Protein AF-A0A932JHW4-F1 (afdb_monomer_lite)

pLDDT: mean 84.33, std 14.03, range [40.19, 96.94]

Secondary structure (DSSP, 8-state):
-HHHHHHHHHHHTT-S-EEETTHHHHHHHS---GGGEEEGGGS-SSS-SSS-------TTT--EEEEEHHHHH---SSS-HHHHIIIIIHHHHHHHHHTT-EEEEETTTEEEEE-S---

Foldseek 3D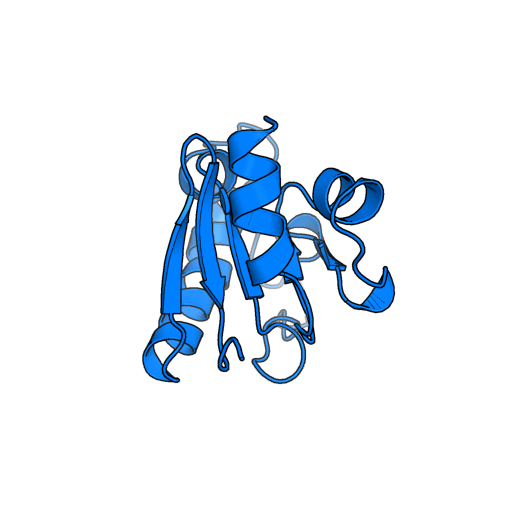i:
DVQLLVLVLLQQPPWQAEEDCVLVCCVVRNPDDNQRYHYLVVQDLDPDPPDDHPPCLDCNRHFKYFDWPCLCDPPDPVRNSVSSCVVPVVVSLVVSVVQPWDWAQGPPTGIMTGHDDDD

Structure (mmCIF, N/CA/C/O backbone):
data_AF-A0A932JHW4-F1
#
_entry.id   AF-A0A932JHW4-F1
#
loop_
_atom_site.group_PDB
_atom_site.id
_atom_site.type_symbol
_atom_site.label_atom_id
_atom_site.label_alt_id
_atom_site.label_comp_id
_atom_site.label_asym_id
_atom_site.label_entity_id
_atom_site.label_seq_id
_atom_site.pdbx_PDB_ins_code
_atom_site.Cartn_x
_atom_site.Cartn_y
_atom_site.Cartn_z
_atom_site.occupancy
_atom_site.B_iso_or_equiv
_atom_site.auth_seq_id
_atom_site.auth_comp_id
_atom_site.auth_asym_id
_atom_site.auth_atom_id
_atom_site.pdbx_PDB_model_num
ATOM 1 N N . MET A 1 1 ? -1.578 11.623 14.645 1.00 61.75 1 MET A N 1
ATOM 2 C CA . MET A 1 1 ? -1.153 10.321 15.211 1.00 61.75 1 MET A CA 1
ATOM 3 C C . MET A 1 1 ? -2.316 9.521 15.786 1.00 61.75 1 MET A C 1
ATOM 5 O O . MET A 1 1 ? -2.711 8.601 15.093 1.00 61.75 1 MET A O 1
ATOM 9 N N . LYS A 1 2 ? -2.919 9.844 16.950 1.00 71.31 2 LYS A N 1
ATOM 10 C CA . LYS A 1 2 ? -4.051 9.044 17.493 1.00 71.31 2 LYS A CA 1
ATOM 11 C C . LYS A 1 2 ? -5.215 8.845 16.504 1.00 71.31 2 LYS A C 1
ATOM 13 O O . LYS A 1 2 ? -5.690 7.728 16.373 1.00 71.31 2 LYS A O 1
ATOM 18 N N . THR A 1 3 ? -5.633 9.888 15.782 1.00 75.88 3 THR A N 1
ATOM 19 C CA . THR A 1 3 ? -6.714 9.799 14.777 1.00 75.88 3 THR A CA 1
ATOM 20 C C . THR A 1 3 ? -6.350 8.828 13.653 1.00 75.88 3 THR A C 1
ATOM 22 O O . THR A 1 3 ? -6.997 7.803 13.501 1.00 75.88 3 THR A O 1
ATOM 25 N N . THR A 1 4 ? -5.209 9.065 12.998 1.00 81.94 4 THR A N 1
ATOM 26 C CA . THR A 1 4 ? -4.619 8.192 11.974 1.00 81.94 4 THR A CA 1
ATOM 27 C C . THR A 1 4 ? -4.483 6.737 12.433 1.00 81.94 4 THR A C 1
ATOM 29 O O . THR A 1 4 ? -4.731 5.823 11.659 1.00 81.94 4 THR A O 1
ATOM 32 N N . PHE A 1 5 ? -4.104 6.504 13.693 1.00 83.88 5 PHE A N 1
ATOM 33 C CA . PHE A 1 5 ? -4.008 5.163 14.267 1.00 83.88 5 PHE A CA 1
ATOM 34 C C . PHE A 1 5 ? -5.377 4.476 14.357 1.00 83.88 5 PHE A C 1
ATOM 36 O O . PHE A 1 5 ? -5.521 3.340 13.914 1.00 83.88 5 PHE A O 1
ATOM 43 N N . ASN A 1 6 ? -6.386 5.183 14.871 1.00 86.88 6 ASN A N 1
ATOM 44 C CA . ASN A 1 6 ? -7.755 4.679 14.978 1.00 86.88 6 ASN A CA 1
ATOM 45 C C . ASN A 1 6 ? -8.421 4.481 13.604 1.00 86.88 6 ASN A C 1
ATOM 47 O O . ASN A 1 6 ? -9.233 3.574 13.459 1.00 86.88 6 ASN A O 1
ATOM 51 N N . GLU A 1 7 ? -8.079 5.306 12.609 1.00 89.31 7 GLU A N 1
ATOM 52 C CA . GLU A 1 7 ? -8.510 5.148 11.213 1.00 89.31 7 GLU A CA 1
ATOM 53 C C . GLU A 1 7 ? -7.850 3.923 10.557 1.00 89.31 7 GLU A C 1
ATOM 55 O O . GLU A 1 7 ? -8.528 3.153 9.885 1.00 89.31 7 GLU A O 1
ATOM 60 N N . LEU A 1 8 ? -6.542 3.717 10.762 1.00 89.94 8 LEU A N 1
ATOM 61 C CA . LEU A 1 8 ? -5.799 2.607 10.158 1.00 89.94 8 LEU A CA 1
ATOM 62 C C . LEU A 1 8 ? -6.122 1.257 10.799 1.00 89.94 8 LEU A C 1
ATOM 64 O O . LEU A 1 8 ? -6.413 0.321 10.061 1.00 89.94 8 LEU A O 1
ATOM 68 N N . LYS A 1 9 ? -6.078 1.133 12.138 1.00 89.75 9 LYS A N 1
ATOM 69 C CA . LYS A 1 9 ? -6.153 -0.170 12.827 1.00 89.75 9 LYS A CA 1
ATOM 70 C C . LYS A 1 9 ? -7.261 -1.090 12.289 1.00 89.75 9 LYS A C 1
ATOM 72 O O . LYS A 1 9 ? -6.913 -2.211 11.926 1.00 89.75 9 LYS A O 1
ATOM 77 N N . PRO A 1 10 ? -8.546 -0.685 12.178 1.00 90.69 10 PRO A N 1
ATOM 78 C CA . PRO A 1 10 ? -9.580 -1.585 11.670 1.00 90.69 10 PRO A CA 1
ATOM 79 C C . PRO A 1 10 ? -9.314 -2.044 10.230 1.00 90.69 10 PRO A C 1
ATOM 81 O O . PRO A 1 10 ? -9.575 -3.203 9.928 1.00 90.69 10 PRO A O 1
ATOM 84 N N . LEU A 1 11 ? -8.783 -1.179 9.353 1.00 92.25 11 LEU A N 1
ATOM 85 C CA . LEU A 1 11 ? -8.540 -1.469 7.925 1.00 92.25 11 LEU A CA 1
ATOM 86 C C . LEU A 1 11 ? -7.493 -2.563 7.694 1.00 92.25 11 LEU A C 1
ATOM 88 O O . LEU A 1 11 ? -7.476 -3.203 6.641 1.00 92.25 11 LEU A O 1
ATOM 92 N N . LEU A 1 12 ? -6.617 -2.756 8.679 1.00 92.69 12 LEU A N 1
ATOM 93 C CA . LEU A 1 12 ? -5.499 -3.693 8.636 1.00 92.69 12 LEU A CA 1
ATOM 94 C C . LEU A 1 12 ? -5.839 -5.047 9.276 1.00 92.69 12 LEU A C 1
ATOM 96 O O . LEU A 1 12 ? -5.166 -6.044 9.015 1.00 92.69 12 LEU A O 1
ATOM 100 N N . GLN A 1 13 ? -6.895 -5.106 10.090 1.00 87.81 13 GLN A N 1
ATOM 101 C CA . GLN A 1 13 ? -7.343 -6.348 10.715 1.00 87.81 13 GLN A CA 1
ATOM 102 C C . GLN A 1 13 ? -7.863 -7.337 9.663 1.00 87.81 13 GLN A C 1
ATOM 104 O O . GLN A 1 13 ? -8.504 -6.964 8.681 1.00 87.81 13 GLN A O 1
ATOM 109 N N . ASN A 1 14 ? -7.582 -8.624 9.882 1.00 87.50 14 ASN A N 1
ATOM 110 C CA . ASN A 1 14 ? -7.966 -9.745 9.011 1.00 87.50 14 ASN A CA 1
ATOM 111 C C . ASN A 1 14 ? -7.427 -9.709 7.566 1.00 87.50 14 ASN A C 1
ATOM 113 O O . ASN A 1 14 ? -7.812 -10.554 6.758 1.00 87.50 14 ASN A O 1
ATOM 117 N N . LYS A 1 15 ? -6.502 -8.801 7.236 1.00 93.31 15 LYS A N 1
ATOM 118 C CA . LYS A 1 15 ? -5.801 -8.815 5.947 1.00 93.31 15 LYS A CA 1
ATOM 119 C C . LYS A 1 15 ? -4.803 -9.976 5.884 1.00 93.31 15 LYS A C 1
ATOM 121 O O . LYS A 1 15 ? -4.246 -10.398 6.907 1.00 93.31 15 LYS A O 1
ATOM 126 N N . ARG A 1 16 ? -4.635 -10.536 4.685 1.00 94.12 16 ARG A N 1
ATOM 127 C CA . ARG A 1 16 ? -3.674 -11.612 4.383 1.00 94.12 16 ARG A CA 1
ATOM 128 C C . ARG A 1 16 ? -2.269 -11.052 4.238 1.00 94.12 16 ARG A C 1
ATOM 130 O O . ARG A 1 16 ? -1.333 -11.681 4.717 1.00 94.12 16 ARG A O 1
ATOM 137 N N . GLY A 1 17 ? -2.148 -9.855 3.666 1.00 95.56 17 GLY A N 1
ATOM 138 C CA . GLY A 1 17 ? -0.870 -9.170 3.557 1.00 95.56 17 GLY A CA 1
ATOM 139 C C . GLY A 1 17 ? -0.998 -7.676 3.339 1.00 95.56 17 GLY A C 1
ATOM 140 O O . GLY A 1 17 ? -1.832 -7.211 2.560 1.00 95.56 17 GLY A O 1
ATOM 141 N N . ILE A 1 18 ? -0.139 -6.938 4.028 1.00 96.56 18 ILE A N 1
ATOM 142 C CA . ILE A 1 18 ? -0.150 -5.487 4.128 1.00 96.56 18 ILE A CA 1
ATOM 143 C C . ILE A 1 18 ? 1.174 -4.957 3.593 1.00 96.56 18 ILE A C 1
ATOM 145 O O . ILE A 1 18 ? 2.191 -5.033 4.278 1.00 96.56 18 ILE A O 1
ATOM 149 N N . LEU A 1 19 ? 1.161 -4.395 2.385 1.00 96.31 19 LEU A N 1
ATOM 150 C CA . LEU A 1 19 ? 2.314 -3.679 1.843 1.00 96.31 19 LEU A CA 1
ATOM 151 C C . LEU A 1 19 ? 2.349 -2.253 2.403 1.00 96.31 19 LEU A C 1
ATOM 153 O O . LEU A 1 19 ? 1.364 -1.516 2.281 1.00 96.31 19 LEU A O 1
ATOM 157 N N . SER A 1 20 ? 3.478 -1.849 2.983 1.00 94.44 20 SER A N 1
ATOM 158 C CA . SER A 1 20 ? 3.663 -0.511 3.554 1.00 94.44 20 SER A CA 1
ATOM 159 C C . SER A 1 20 ? 5.098 -0.011 3.395 1.00 94.44 20 SER A C 1
ATOM 161 O O . SER A 1 20 ? 6.048 -0.779 3.519 1.00 94.44 20 SER A O 1
ATOM 163 N N . LEU A 1 21 ? 5.265 1.296 3.166 1.00 92.00 21 LEU A N 1
ATOM 164 C CA . LEU A 1 21 ? 6.567 1.959 3.303 1.00 92.00 21 LEU A CA 1
ATOM 165 C C . LEU A 1 21 ? 6.925 2.125 4.788 1.00 92.00 21 LEU A C 1
ATOM 167 O O . LEU A 1 21 ? 8.074 1.968 5.193 1.00 92.00 21 LEU A O 1
ATOM 171 N N . GLU A 1 22 ? 5.922 2.398 5.620 1.00 90.94 22 GLU A N 1
ATOM 172 C CA . GLU A 1 22 ? 6.025 2.532 7.069 1.00 90.94 22 GLU A CA 1
ATOM 173 C C . GLU A 1 22 ? 5.850 1.168 7.778 1.00 90.94 22 GLU A C 1
ATOM 175 O O . GLU A 1 22 ? 5.168 1.070 8.801 1.00 90.94 22 GLU A O 1
ATOM 180 N N . HIS A 1 23 ? 6.435 0.094 7.230 1.00 90.12 23 HIS A N 1
ATOM 181 C CA . HIS A 1 23 ? 6.281 -1.289 7.717 1.00 90.12 23 HIS A CA 1
ATOM 182 C C . HIS A 1 23 ? 6.592 -1.435 9.220 1.00 90.12 23 HIS A C 1
ATOM 184 O O . HIS A 1 23 ? 5.885 -2.138 9.939 1.00 90.12 23 HIS A O 1
ATOM 190 N N . SER A 1 24 ? 7.598 -0.713 9.726 1.00 89.19 24 SER A N 1
ATOM 191 C CA . SER A 1 24 ? 8.022 -0.748 11.131 1.00 89.19 24 SER A CA 1
ATOM 192 C C . SER A 1 24 ? 6.984 -0.140 12.080 1.00 89.19 24 SER A C 1
ATOM 194 O O . SER A 1 24 ? 6.816 -0.621 13.199 1.00 89.19 24 SER A O 1
ATOM 196 N N . PHE A 1 25 ? 6.233 0.867 11.624 1.00 89.94 25 PHE A N 1
ATOM 197 C CA . PHE A 1 25 ? 5.096 1.432 12.352 1.00 89.94 25 PHE A CA 1
ATOM 198 C C . PHE A 1 25 ? 3.882 0.492 12.319 1.00 89.94 25 PHE A C 1
ATOM 200 O O . PHE A 1 25 ? 3.201 0.342 13.333 1.00 89.94 25 PHE A O 1
ATOM 207 N N . VAL A 1 26 ? 3.629 -0.179 11.188 1.00 90.00 26 VAL A N 1
ATOM 208 C CA . VAL A 1 26 ? 2.575 -1.206 11.108 1.00 90.00 26 VAL A CA 1
ATOM 209 C C . VAL A 1 26 ? 2.874 -2.332 12.099 1.00 90.00 26 VAL A C 1
ATOM 211 O O . VAL A 1 26 ? 2.029 -2.638 12.936 1.00 90.00 26 VAL A O 1
ATOM 214 N N . TYR A 1 27 ? 4.097 -2.866 12.082 1.00 87.81 27 TYR A N 1
ATOM 215 C CA . TYR A 1 27 ? 4.550 -3.903 13.010 1.00 87.81 27 TYR A CA 1
ATOM 216 C C . TYR A 1 27 ? 4.402 -3.488 14.478 1.00 87.81 27 TYR A C 1
ATOM 218 O O . TYR A 1 27 ? 3.759 -4.190 15.255 1.00 87.81 27 TYR A O 1
ATOM 226 N N . ALA A 1 28 ? 4.971 -2.344 14.863 1.00 88.25 28 ALA A N 1
ATOM 227 C CA . ALA A 1 28 ? 5.067 -1.969 16.271 1.00 88.25 28 ALA A CA 1
ATOM 228 C C . ALA A 1 28 ? 3.722 -1.598 16.923 1.00 88.25 28 ALA A C 1
ATOM 230 O O . ALA A 1 28 ? 3.634 -1.605 18.151 1.00 88.25 28 ALA A O 1
ATOM 231 N N . PHE A 1 29 ? 2.691 -1.245 16.141 1.00 89.12 29 PHE A N 1
ATOM 232 C CA . PHE A 1 29 ? 1.470 -0.646 16.696 1.00 89.12 29 PHE A CA 1
ATOM 233 C C . PHE A 1 29 ? 0.145 -1.238 16.189 1.00 89.12 29 PHE A C 1
ATOM 235 O O . PHE A 1 29 ? -0.852 -1.135 16.904 1.00 89.12 29 PHE A O 1
ATOM 242 N N . MET A 1 30 ? 0.075 -1.840 14.995 1.00 88.56 30 MET A N 1
ATOM 243 C CA . MET A 1 30 ? -1.221 -2.149 14.357 1.00 88.56 30 MET A CA 1
ATOM 244 C C . MET A 1 30 ? -1.860 -3.477 14.758 1.00 88.56 30 MET A C 1
ATOM 246 O O . MET A 1 30 ? -3.001 -3.716 14.359 1.00 88.56 30 MET A O 1
ATOM 250 N N . ASP A 1 31 ? -1.187 -4.286 15.586 1.00 88.12 31 ASP A N 1
ATOM 251 C CA . ASP A 1 31 ? -1.723 -5.562 16.087 1.00 88.12 31 ASP A CA 1
ATOM 252 C C . ASP A 1 31 ? -2.017 -6.532 14.923 1.00 88.12 31 ASP A C 1
ATOM 254 O O . ASP A 1 31 ? -3.128 -7.028 14.741 1.00 88.12 31 ASP A O 1
ATOM 258 N N . VAL A 1 32 ? -1.004 -6.707 14.063 1.00 89.88 32 VAL A N 1
ATOM 259 C CA . VAL A 1 32 ? -1.019 -7.552 12.860 1.00 89.88 32 VAL A CA 1
ATOM 260 C C . VAL A 1 32 ? 0.153 -8.540 12.942 1.00 89.88 32 VAL A C 1
ATOM 262 O O . VAL A 1 32 ? 1.257 -8.119 13.296 1.00 89.88 32 VAL A O 1
ATOM 265 N N . PRO A 1 33 ? -0.038 -9.830 12.601 1.00 91.25 33 PRO A N 1
ATOM 266 C CA . PRO A 1 33 ? 1.050 -10.804 12.535 1.00 91.25 33 PRO A CA 1
ATOM 267 C C . PRO A 1 33 ? 2.191 -10.377 11.594 1.00 91.25 33 PRO A C 1
ATOM 269 O O . PRO A 1 33 ? 1.953 -9.910 10.480 1.00 91.25 33 PRO A O 1
ATOM 272 N N . LEU A 1 34 ? 3.436 -10.554 12.049 1.00 90.06 34 LEU A N 1
ATOM 273 C CA . LEU A 1 34 ? 4.658 -10.136 11.343 1.00 90.06 34 LEU A CA 1
ATOM 274 C C . LEU A 1 34 ? 4.788 -10.725 9.931 1.00 90.06 34 LEU A C 1
ATOM 276 O O . LEU A 1 34 ? 5.227 -10.039 9.016 1.00 90.06 34 LEU A O 1
ATOM 280 N N . ASP A 1 35 ? 4.374 -11.978 9.751 1.00 92.75 35 ASP A N 1
ATOM 281 C CA . ASP A 1 35 ? 4.398 -12.735 8.492 1.00 92.75 35 ASP A CA 1
ATOM 282 C C . ASP A 1 35 ? 3.460 -12.173 7.405 1.00 92.75 35 ASP A C 1
ATOM 284 O O . ASP A 1 35 ? 3.548 -12.567 6.238 1.00 92.75 35 ASP A O 1
ATOM 288 N N . ARG A 1 36 ? 2.590 -11.227 7.781 1.00 94.38 36 ARG A N 1
ATOM 289 C CA . ARG A 1 36 ? 1.637 -10.535 6.902 1.00 94.38 36 ARG A CA 1
ATOM 290 C C . ARG A 1 36 ? 2.025 -9.090 6.604 1.00 94.38 36 ARG A C 1
ATOM 292 O O . ARG A 1 36 ? 1.247 -8.379 5.971 1.00 94.38 36 ARG A O 1
ATOM 299 N N . ILE A 1 37 ? 3.175 -8.619 7.075 1.00 94.88 37 ILE A N 1
ATOM 300 C CA . ILE A 1 37 ? 3.645 -7.255 6.821 1.00 94.88 37 ILE A CA 1
ATOM 301 C C . ILE A 1 37 ? 4.745 -7.329 5.769 1.00 94.88 37 ILE A C 1
ATOM 303 O O . ILE A 1 37 ? 5.771 -7.967 5.986 1.00 94.88 37 ILE A O 1
ATOM 307 N N . TYR A 1 38 ? 4.518 -6.663 4.639 1.00 94.88 38 TYR A N 1
ATOM 308 C CA . TYR A 1 38 ? 5.449 -6.611 3.520 1.00 94.88 38 TYR A CA 1
ATOM 309 C C . TYR A 1 38 ? 5.983 -5.198 3.333 1.00 94.88 38 TYR A C 1
ATOM 311 O O . TYR A 1 38 ? 5.255 -4.205 3.450 1.00 94.88 38 TYR A O 1
ATOM 319 N N . ASP A 1 39 ? 7.267 -5.115 3.029 1.00 92.06 39 ASP A N 1
ATOM 320 C CA . ASP A 1 39 ? 7.987 -3.860 2.898 1.00 92.06 39 ASP A CA 1
ATOM 321 C C . ASP A 1 39 ? 8.099 -3.442 1.428 1.00 92.06 39 ASP A C 1
ATOM 323 O O . ASP A 1 39 ? 8.437 -4.234 0.548 1.00 92.06 39 ASP A O 1
ATOM 327 N N . VAL A 1 40 ? 7.889 -2.156 1.148 1.00 90.62 40 VAL A N 1
ATOM 328 C CA . VAL A 1 40 ? 8.180 -1.567 -0.170 1.00 90.62 40 VAL A CA 1
ATOM 329 C C . VAL A 1 40 ? 9.650 -1.773 -0.564 1.00 90.62 40 VAL A C 1
ATOM 331 O O . VAL A 1 40 ? 9.961 -1.845 -1.756 1.00 90.62 40 VAL A O 1
ATOM 334 N N . TRP A 1 41 ? 10.563 -1.918 0.400 1.00 88.19 41 TRP A N 1
ATOM 335 C CA . TRP A 1 41 ? 11.969 -2.212 0.118 1.00 88.19 41 TRP A CA 1
ATOM 336 C C . TRP A 1 41 ? 12.235 -3.643 -0.394 1.00 88.19 41 TRP A C 1
ATOM 338 O O . TRP A 1 41 ? 13.262 -3.827 -1.049 1.00 88.19 41 TRP A O 1
ATOM 348 N N . GLU A 1 42 ? 11.312 -4.607 -0.223 1.00 87.56 42 GLU A N 1
ATOM 349 C CA . GLU A 1 42 ? 11.365 -5.928 -0.896 1.00 87.56 42 GLU A CA 1
ATOM 350 C C . GLU A 1 42 ? 11.253 -5.805 -2.423 1.00 87.56 42 GLU A C 1
ATOM 352 O O . GLU A 1 42 ? 11.744 -6.655 -3.166 1.00 87.56 42 GLU A O 1
ATOM 357 N N . ILE A 1 43 ? 10.589 -4.751 -2.905 1.00 87.62 43 ILE A N 1
ATOM 358 C CA . ILE A 1 43 ? 10.395 -4.504 -4.333 1.00 87.62 43 ILE A CA 1
ATOM 359 C C . ILE A 1 43 ? 11.727 -4.015 -4.926 1.00 87.62 43 ILE A C 1
ATOM 361 O O . ILE A 1 43 ? 12.327 -3.077 -4.383 1.00 87.62 43 ILE A O 1
ATOM 365 N N . PRO A 1 44 ? 12.216 -4.567 -6.050 1.00 82.81 44 PRO A N 1
ATOM 366 C CA . PRO A 1 44 ? 13.411 -4.044 -6.699 1.00 82.81 44 PRO A CA 1
ATOM 367 C C . PRO A 1 44 ? 13.151 -2.634 -7.274 1.00 82.81 44 PRO A C 1
ATOM 369 O O . PRO A 1 44 ? 12.080 -2.371 -7.821 1.00 82.81 44 PRO A O 1
ATOM 372 N N . PRO A 1 45 ? 14.116 -1.695 -7.191 1.00 74.44 45 PRO A N 1
ATOM 373 C CA . PRO A 1 45 ? 13.939 -0.327 -7.698 1.00 74.44 45 PRO A CA 1
ATOM 374 C C . PRO A 1 45 ? 13.861 -0.241 -9.229 1.00 74.44 45 PRO A C 1
ATOM 376 O O . PRO A 1 45 ? 13.366 0.749 -9.764 1.00 74.44 45 PRO A O 1
ATOM 379 N N . PHE A 1 46 ? 14.364 -1.262 -9.924 1.00 72.50 46 PHE A N 1
ATOM 380 C CA . PHE A 1 46 ? 14.480 -1.345 -11.377 1.00 72.50 46 PHE A CA 1
ATOM 381 C C . PHE A 1 46 ? 14.056 -2.743 -11.857 1.00 72.50 46 PHE A C 1
ATOM 383 O O . PHE A 1 46 ? 13.943 -3.669 -11.054 1.00 72.50 46 PHE A O 1
ATOM 390 N N . GLY A 1 47 ? 13.826 -2.903 -13.163 1.00 62.19 47 GLY A N 1
ATOM 391 C CA . GLY A 1 47 ? 13.665 -4.221 -13.787 1.00 62.19 47 GLY A CA 1
ATOM 392 C C . GLY A 1 47 ? 14.989 -4.998 -13.856 1.00 62.19 47 GLY A C 1
ATOM 393 O O . GLY A 1 47 ? 16.061 -4.398 -13.823 1.00 62.19 47 GLY A O 1
ATOM 394 N N . ARG A 1 48 ? 14.888 -6.334 -13.939 1.00 52.56 48 ARG A N 1
ATOM 395 C CA . ARG A 1 48 ? 15.979 -7.329 -13.860 1.00 52.56 48 ARG A CA 1
ATOM 396 C C . ARG A 1 48 ? 17.322 -6.896 -14.475 1.00 52.56 48 ARG A C 1
ATOM 398 O O . ARG A 1 48 ? 17.433 -6.752 -15.691 1.00 52.56 48 ARG A O 1
ATOM 405 N N . LEU A 1 49 ? 18.376 -6.937 -13.663 1.00 40.25 49 LEU A N 1
ATOM 406 C CA . LEU A 1 49 ? 19.739 -7.207 -14.129 1.00 40.25 49 LEU A CA 1
ATOM 407 C C . LEU A 1 49 ? 20.020 -8.706 -13.888 1.00 40.25 49 LEU A C 1
ATOM 409 O O . LEU A 1 49 ? 20.678 -9.072 -12.924 1.00 40.25 49 LEU A O 1
ATOM 413 N N . GLY A 1 50 ? 19.444 -9.567 -14.742 1.00 51.38 50 GLY A N 1
ATOM 414 C CA . GLY A 1 50 ? 19.619 -11.032 -14.704 1.00 51.38 50 GLY A CA 1
ATOM 415 C C . GLY A 1 50 ? 18.729 -11.797 -13.709 1.00 51.38 50 GLY A C 1
ATOM 416 O O . GLY A 1 50 ? 19.243 -12.385 -12.768 1.00 51.38 50 GLY A O 1
ATOM 417 N N . ASP A 1 51 ? 17.417 -11.845 -13.983 1.00 51.06 51 ASP A N 1
ATOM 418 C CA . ASP A 1 51 ? 16.374 -12.581 -13.230 1.00 51.06 51 ASP A CA 1
ATOM 419 C C . ASP A 1 51 ? 16.102 -12.101 -11.779 1.00 51.06 51 ASP A C 1
ATOM 421 O O . ASP A 1 51 ? 16.894 -11.381 -11.185 1.00 51.06 51 ASP A O 1
ATOM 425 N N . SER A 1 52 ? 14.937 -12.353 -11.161 1.00 54.25 52 SER A N 1
ATOM 426 C CA . SER A 1 52 ? 13.644 -12.848 -11.693 1.00 54.25 52 SER A CA 1
ATOM 427 C C . SER A 1 52 ? 12.631 -11.678 -11.848 1.00 54.25 52 SER A C 1
ATOM 429 O O . SER A 1 52 ? 13.010 -10.556 -11.506 1.00 54.25 52 SER A O 1
ATOM 431 N N . PRO A 1 53 ? 11.388 -11.787 -12.404 1.00 67.44 53 PRO A N 1
ATOM 432 C CA . PRO A 1 53 ? 10.438 -10.699 -12.173 1.00 67.44 53 PRO A CA 1
ATOM 433 C C . PRO A 1 53 ? 10.152 -10.640 -10.672 1.00 67.44 53 PRO A C 1
ATOM 435 O O . PRO A 1 53 ? 10.279 -11.642 -9.969 1.00 67.44 53 PRO A O 1
ATOM 438 N N . TYR A 1 54 ? 9.732 -9.482 -10.186 1.00 76.19 54 TYR A N 1
ATOM 439 C CA . TYR A 1 54 ? 9.165 -9.425 -8.853 1.00 76.19 54 TYR A CA 1
ATOM 440 C C . TYR A 1 54 ? 7.701 -9.863 -8.920 1.00 76.19 54 TYR A C 1
ATOM 442 O O . TYR A 1 54 ? 6.847 -9.124 -9.407 1.00 76.19 54 TYR A O 1
ATOM 450 N N . ASP A 1 55 ? 7.427 -11.078 -8.455 1.00 81.38 55 ASP A N 1
ATOM 451 C CA . ASP A 1 55 ? 6.101 -11.696 -8.406 1.00 81.38 55 ASP A CA 1
ATOM 452 C C . ASP A 1 55 ? 5.451 -11.592 -7.016 1.00 81.38 55 ASP A C 1
ATOM 454 O O . ASP A 1 55 ? 4.389 -12.162 -6.788 1.00 81.38 55 ASP A O 1
ATOM 458 N N . GLY A 1 56 ? 6.047 -10.837 -6.086 1.00 86.19 56 GLY A N 1
ATOM 459 C CA . GLY A 1 56 ? 5.557 -10.696 -4.713 1.00 86.19 56 GLY A CA 1
ATOM 460 C C . GLY A 1 56 ? 4.226 -9.942 -4.563 1.00 86.19 56 GLY A C 1
ATOM 461 O O . GLY A 1 56 ? 3.620 -10.000 -3.491 1.00 86.19 56 GLY A O 1
ATOM 462 N N . LEU A 1 57 ? 3.754 -9.250 -5.605 1.00 89.50 57 LEU A N 1
ATOM 463 C CA . LEU A 1 57 ? 2.462 -8.557 -5.625 1.00 89.50 57 LEU A CA 1
ATOM 464 C C . LEU A 1 57 ? 1.395 -9.445 -6.266 1.00 89.50 57 LEU A C 1
ATOM 466 O O . LEU A 1 57 ? 1.142 -9.381 -7.467 1.00 89.50 57 LEU A O 1
ATOM 470 N N . GLN A 1 58 ? 0.768 -10.279 -5.441 1.00 92.81 58 GLN A N 1
ATOM 471 C CA . GLN A 1 58 ? -0.335 -11.149 -5.845 1.00 92.81 58 GLN A CA 1
ATOM 472 C C . GLN A 1 58 ? -1.511 -10.994 -4.869 1.00 92.81 58 GLN A C 1
ATOM 474 O O . GLN A 1 58 ? -1.276 -11.013 -3.658 1.00 92.81 58 GLN A O 1
ATOM 479 N N . PRO A 1 59 ? -2.777 -10.913 -5.332 1.00 91.69 59 PRO A N 1
ATOM 480 C CA . PRO A 1 59 ? -3.939 -10.683 -4.457 1.00 91.69 59 PRO A CA 1
ATOM 481 C C . PRO A 1 59 ? -4.249 -11.815 -3.464 1.00 91.69 59 PRO A C 1
ATOM 483 O O . PRO A 1 59 ? -5.136 -11.668 -2.622 1.00 91.69 59 PRO A O 1
ATOM 486 N N . ASN A 1 60 ? -3.564 -12.958 -3.572 1.00 91.62 60 ASN A N 1
ATOM 487 C CA . ASN A 1 60 ? -3.565 -14.047 -2.590 1.00 91.62 60 ASN A CA 1
ATOM 488 C C . ASN A 1 60 ? -2.572 -13.811 -1.429 1.00 91.62 60 ASN A C 1
ATOM 490 O O . ASN A 1 60 ? -2.833 -14.304 -0.333 1.00 91.62 60 ASN A O 1
ATOM 494 N N . ARG A 1 61 ? -1.495 -13.043 -1.659 1.00 93.75 61 ARG A N 1
ATOM 495 C CA . ARG A 1 61 ? -0.451 -12.661 -0.694 1.00 93.75 61 ARG A CA 1
ATOM 496 C C . ARG A 1 61 ? -0.707 -11.275 -0.104 1.00 93.75 61 ARG A C 1
ATOM 498 O O . ARG A 1 61 ? -0.731 -11.149 1.108 1.00 93.75 61 ARG A O 1
ATOM 505 N N . VAL A 1 62 ? -0.912 -10.251 -0.938 1.00 95.88 62 VAL A N 1
ATOM 506 C CA . VAL A 1 62 ? -1.020 -8.835 -0.534 1.00 95.88 62 VAL A CA 1
ATOM 507 C C . VAL A 1 62 ? -2.405 -8.294 -0.876 1.00 95.88 62 VAL A C 1
ATOM 509 O O . VAL A 1 62 ? -2.666 -7.927 -2.017 1.00 95.88 62 VAL A O 1
ATOM 512 N N . ASP A 1 63 ? -3.308 -8.206 0.091 1.00 96.06 63 ASP A N 1
ATOM 513 C CA . ASP A 1 63 ? -4.674 -7.707 -0.122 1.00 96.06 63 ASP A CA 1
ATOM 514 C C . ASP A 1 63 ? -4.948 -6.3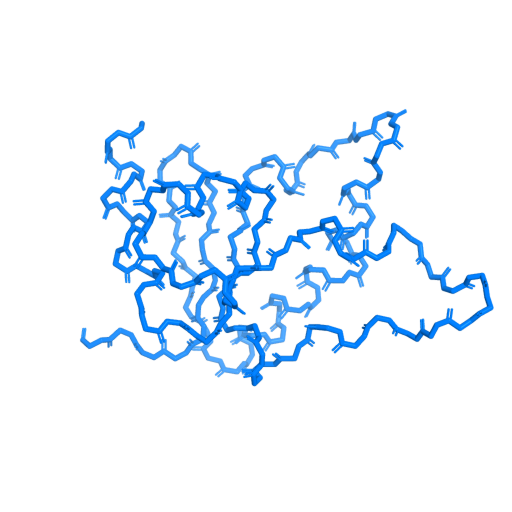38 0.506 1.00 96.06 63 ASP A C 1
ATOM 516 O O . ASP A 1 63 ? -6.053 -5.808 0.385 1.00 96.06 63 ASP A O 1
ATOM 520 N N . CYS A 1 64 ? -3.930 -5.733 1.112 1.00 96.69 64 CYS A N 1
ATOM 521 C CA . CYS A 1 64 ? -3.955 -4.373 1.615 1.00 96.69 64 CYS A CA 1
ATOM 522 C C . CYS A 1 64 ? -2.674 -3.625 1.221 1.00 96.69 64 CYS A C 1
ATOM 524 O O . CYS A 1 64 ? -1.565 -4.137 1.371 1.00 96.69 64 CYS A O 1
ATOM 526 N N . VAL A 1 65 ? -2.819 -2.388 0.746 1.00 96.94 65 VAL A N 1
ATOM 527 C CA . VAL A 1 65 ? -1.703 -1.500 0.395 1.00 96.94 65 VAL A CA 1
ATOM 528 C C . VAL A 1 65 ? -1.888 -0.153 1.085 1.00 96.94 65 VAL A C 1
ATOM 530 O O . VAL A 1 65 ? -2.900 0.528 0.893 1.00 96.94 65 VAL A O 1
ATOM 533 N N . LEU A 1 66 ? -0.892 0.249 1.871 1.00 95.50 66 LEU A N 1
ATOM 534 C CA . LEU A 1 66 ? -0.809 1.570 2.486 1.00 95.50 66 LEU A CA 1
ATOM 535 C C . LEU A 1 66 ? -0.081 2.512 1.526 1.00 95.50 66 LEU A C 1
ATOM 537 O O . LEU A 1 66 ? 1.143 2.495 1.416 1.00 95.50 66 LEU A O 1
ATOM 541 N N . VAL A 1 67 ? -0.840 3.363 0.840 1.00 93.38 67 VAL A N 1
ATOM 542 C CA . VAL A 1 67 ? -0.291 4.408 -0.028 1.00 93.38 67 VAL A CA 1
ATOM 543 C C . VAL A 1 67 ? -0.164 5.692 0.784 1.00 93.38 67 VAL A C 1
ATOM 545 O O . VAL A 1 67 ? -1.043 6.561 0.763 1.00 93.38 67 VAL A O 1
ATOM 548 N N . SER A 1 68 ? 0.931 5.797 1.539 1.00 90.06 68 SER A N 1
ATOM 549 C CA . SER A 1 68 ? 1.276 7.031 2.242 1.00 90.06 68 SER A CA 1
ATOM 550 C C . SER A 1 68 ? 1.603 8.153 1.252 1.00 90.06 68 SER A C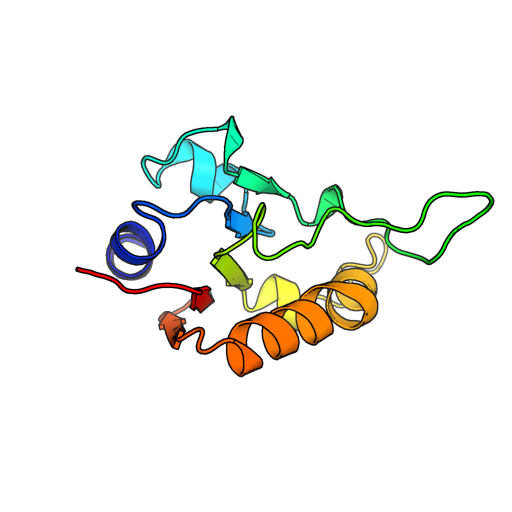 1
ATOM 552 O O . SER A 1 68 ? 2.004 7.911 0.109 1.00 90.06 68 SER A O 1
ATOM 554 N N . LYS A 1 69 ? 1.455 9.409 1.686 1.00 85.81 69 LYS A N 1
ATOM 555 C CA . LYS A 1 69 ? 1.876 10.575 0.890 1.00 85.81 69 LYS A CA 1
ATOM 556 C C . LYS A 1 69 ? 3.347 10.454 0.487 1.00 85.81 69 LYS A C 1
ATOM 558 O O . LYS A 1 69 ? 3.667 10.644 -0.678 1.00 85.81 69 LYS A O 1
ATOM 563 N N . SER A 1 70 ? 4.205 10.049 1.424 1.00 81.44 70 SER A N 1
ATOM 564 C CA . SER A 1 70 ? 5.627 9.796 1.186 1.00 81.44 70 SER A CA 1
ATOM 565 C C . SER A 1 70 ? 5.851 8.754 0.088 1.00 81.44 70 SER A C 1
ATOM 567 O O . SER A 1 70 ? 6.646 8.997 -0.812 1.00 81.44 70 SER A O 1
ATOM 569 N N . LEU A 1 71 ? 5.120 7.635 0.095 1.00 80.19 71 LEU A N 1
ATOM 570 C CA . LEU A 1 71 ? 5.234 6.616 -0.953 1.00 80.19 71 LEU A CA 1
ATOM 571 C C . LEU A 1 71 ? 4.849 7.153 -2.343 1.00 80.19 71 LEU A C 1
ATOM 573 O O . LEU A 1 71 ? 5.499 6.816 -3.330 1.00 80.19 71 LEU A O 1
ATOM 577 N N . ALA A 1 72 ? 3.828 8.010 -2.416 1.00 69.88 72 ALA A N 1
ATOM 578 C CA . ALA A 1 72 ? 3.347 8.585 -3.671 1.00 69.88 72 ALA A CA 1
ATOM 579 C C . ALA A 1 72 ? 4.173 9.786 -4.182 1.00 69.88 72 ALA A C 1
ATOM 581 O O . ALA A 1 72 ? 4.170 10.041 -5.386 1.00 69.88 72 ALA A O 1
ATOM 582 N N . THR A 1 73 ? 4.853 10.542 -3.305 1.00 68.62 73 THR A N 1
ATOM 583 C CA . THR A 1 73 ? 5.506 11.821 -3.667 1.00 68.62 73 THR A CA 1
ATOM 584 C C . THR A 1 73 ? 7.001 11.917 -3.344 1.00 68.62 73 THR A C 1
ATOM 586 O O . THR A 1 73 ? 7.601 12.956 -3.620 1.00 68.62 73 THR A O 1
ATOM 589 N N . ALA A 1 74 ? 7.635 10.898 -2.752 1.00 64.38 74 ALA A N 1
ATOM 590 C CA . ALA A 1 74 ? 9.066 10.943 -2.443 1.00 64.38 74 ALA A CA 1
ATOM 591 C C . ALA A 1 74 ? 9.935 10.793 -3.704 1.00 64.38 74 ALA A C 1
ATOM 593 O O . ALA A 1 74 ? 10.242 9.684 -4.152 1.00 64.38 74 ALA A O 1
ATOM 594 N N . VAL A 1 75 ? 10.407 11.930 -4.218 1.00 56.56 75 VAL A N 1
ATOM 595 C CA . VAL A 1 75 ? 11.520 12.011 -5.174 1.00 56.56 75 VAL A CA 1
ATOM 596 C C . VAL A 1 75 ? 12.824 11.734 -4.415 1.00 56.56 75 VAL A C 1
ATOM 598 O O . VAL A 1 75 ? 13.501 12.641 -3.933 1.00 56.56 75 VAL A O 1
ATOM 601 N N . GLY A 1 76 ? 13.133 10.453 -4.210 1.00 55.25 76 GLY A N 1
ATOM 602 C CA . GLY A 1 76 ? 14.296 10.026 -3.435 1.00 55.25 76 GLY A CA 1
ATOM 603 C C . GLY A 1 76 ? 15.604 10.182 -4.211 1.00 55.25 76 GLY A C 1
ATOM 604 O O . GLY A 1 76 ? 15.853 9.444 -5.157 1.00 55.25 76 GLY A O 1
ATOM 605 N N . ALA A 1 77 ? 16.490 11.070 -3.755 1.00 50.84 77 ALA A N 1
ATOM 606 C CA . ALA A 1 77 ? 17.806 11.325 -4.362 1.00 50.84 77 ALA A CA 1
ATOM 607 C C . ALA A 1 77 ? 18.844 10.182 -4.200 1.00 50.84 77 ALA A C 1
ATOM 609 O O . ALA A 1 77 ? 20.012 10.359 -4.530 1.00 50.84 77 ALA A O 1
ATOM 610 N N . ALA A 1 78 ? 18.437 9.023 -3.670 1.00 53.50 78 ALA A N 1
ATOM 611 C CA . ALA A 1 78 ? 19.290 7.844 -3.469 1.00 53.50 78 ALA A CA 1
ATOM 612 C C . ALA A 1 78 ? 18.492 6.529 -3.519 1.00 53.50 78 ALA A C 1
ATOM 614 O O . ALA A 1 78 ? 18.956 5.524 -4.054 1.00 53.50 78 ALA A O 1
ATOM 615 N N . THR A 1 79 ? 17.266 6.531 -2.992 1.00 60.41 79 THR A N 1
ATOM 616 C CA . THR A 1 79 ? 16.344 5.395 -3.029 1.00 60.41 79 THR A CA 1
ATOM 617 C C . THR A 1 79 ? 15.161 5.716 -3.939 1.00 60.41 79 THR A C 1
ATOM 619 O O . THR A 1 79 ? 14.325 6.556 -3.618 1.00 60.41 79 THR A O 1
ATOM 622 N N . ASN A 1 80 ? 15.065 5.034 -5.085 1.00 77.75 80 ASN A N 1
ATOM 623 C CA . ASN A 1 80 ? 14.017 5.272 -6.087 1.00 77.75 80 ASN A CA 1
ATOM 624 C C . ASN A 1 80 ? 12.640 4.714 -5.663 1.00 77.75 80 ASN A C 1
ATOM 626 O O . ASN A 1 80 ? 12.073 3.834 -6.314 1.00 77.75 80 ASN A O 1
ATOM 630 N N . THR A 1 81 ? 12.092 5.218 -4.556 1.00 79.69 81 THR A N 1
ATOM 631 C CA . THR A 1 81 ? 10.729 4.940 -4.070 1.00 79.69 81 THR A CA 1
ATOM 632 C C . THR A 1 81 ? 9.690 5.273 -5.138 1.00 79.69 81 THR A C 1
ATOM 634 O O . THR A 1 81 ? 8.779 4.485 -5.375 1.00 79.69 81 THR A O 1
ATOM 637 N N . GLN A 1 82 ? 9.891 6.379 -5.861 1.00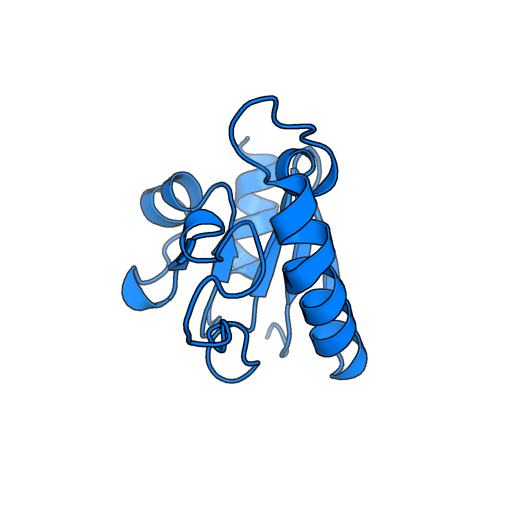 80.62 82 GLN A N 1
ATOM 638 C CA . GLN A 1 82 ? 9.064 6.771 -6.999 1.00 80.62 82 GLN A CA 1
ATOM 639 C C . GLN A 1 82 ? 9.012 5.696 -8.100 1.00 80.62 82 GLN A C 1
ATOM 641 O O . GLN A 1 82 ? 7.921 5.372 -8.558 1.00 80.62 82 GLN A O 1
ATOM 646 N N . LEU A 1 83 ? 10.147 5.092 -8.487 1.00 82.69 83 LEU A N 1
ATOM 647 C CA . LEU A 1 83 ? 10.157 4.026 -9.502 1.00 82.69 83 LEU A CA 1
ATOM 648 C C . LEU A 1 83 ? 9.478 2.750 -8.999 1.00 82.69 83 LEU A C 1
ATOM 650 O O . LEU A 1 83 ? 8.752 2.116 -9.759 1.00 82.69 83 LEU A O 1
ATOM 654 N N . ARG A 1 84 ? 9.643 2.390 -7.717 1.00 86.56 84 ARG A N 1
ATOM 655 C CA . ARG A 1 84 ? 8.885 1.276 -7.116 1.00 86.56 84 ARG A CA 1
ATOM 656 C C . ARG A 1 84 ? 7.382 1.526 -7.186 1.00 86.56 84 ARG A C 1
ATOM 658 O O . ARG A 1 84 ? 6.623 0.646 -7.589 1.00 86.56 84 ARG A O 1
ATOM 665 N N . TYR A 1 85 ? 6.963 2.737 -6.819 1.00 87.88 85 TYR A N 1
ATOM 666 C CA . TYR A 1 85 ? 5.563 3.128 -6.853 1.00 87.88 85 TYR A CA 1
ATOM 667 C C . TYR A 1 85 ? 5.003 3.099 -8.280 1.00 87.88 85 TYR A C 1
ATOM 669 O O . TYR A 1 85 ? 3.986 2.455 -8.513 1.00 87.88 85 TYR A O 1
ATOM 677 N N . GLN A 1 86 ? 5.690 3.720 -9.239 1.00 85.88 86 GLN A N 1
ATOM 678 C CA . GLN A 1 86 ? 5.253 3.806 -10.636 1.00 85.88 86 GLN A CA 1
ATOM 679 C C . GLN A 1 86 ? 5.245 2.448 -11.353 1.00 85.88 86 GLN A C 1
ATOM 681 O O . GLN A 1 86 ? 4.285 2.146 -12.054 1.00 85.88 86 GLN A O 1
ATOM 686 N N . ASN A 1 87 ? 6.284 1.626 -11.173 1.00 85.19 87 ASN A N 1
ATOM 687 C CA . ASN A 1 87 ? 6.457 0.393 -11.948 1.00 85.19 87 ASN A CA 1
ATOM 688 C C . ASN A 1 87 ? 5.724 -0.819 -11.354 1.00 85.19 87 ASN A C 1
ATOM 690 O O . ASN A 1 87 ? 5.419 -1.750 -12.093 1.00 85.19 87 ASN A O 1
ATOM 694 N N . TYR A 1 88 ? 5.463 -0.831 -10.041 1.00 88.25 88 TYR A N 1
ATOM 695 C CA . TYR A 1 88 ? 4.917 -2.005 -9.349 1.00 88.25 88 TYR A CA 1
ATOM 696 C C . TYR A 1 88 ? 3.667 -1.680 -8.525 1.00 88.25 88 TYR A C 1
ATOM 698 O O . TYR A 1 88 ? 2.626 -2.304 -8.714 1.00 88.25 88 TYR A O 1
ATOM 706 N N . ILE A 1 89 ? 3.734 -0.700 -7.618 1.00 91.75 89 ILE A N 1
ATOM 707 C CA . ILE A 1 89 ? 2.680 -0.511 -6.603 1.00 91.75 89 ILE A CA 1
ATOM 708 C C . ILE A 1 89 ? 1.421 0.136 -7.187 1.00 91.75 89 ILE A C 1
ATOM 710 O O . ILE A 1 89 ? 0.322 -0.295 -6.853 1.00 91.75 89 ILE A O 1
ATOM 714 N N . ALA A 1 90 ? 1.547 1.143 -8.053 1.00 91.38 90 ALA A N 1
ATOM 715 C CA . ALA A 1 90 ? 0.397 1.795 -8.677 1.00 91.38 90 ALA A CA 1
ATOM 716 C C . ALA A 1 90 ? -0.368 0.842 -9.625 1.00 91.38 90 ALA A C 1
ATOM 718 O O . ALA A 1 90 ? -1.559 0.651 -9.381 1.00 91.38 90 ALA A O 1
ATOM 719 N N . PRO A 1 91 ? 0.278 0.123 -10.574 1.00 92.06 91 PRO A N 1
ATOM 720 C CA . PRO A 1 91 ? -0.401 -0.903 -11.378 1.00 92.06 91 PRO A CA 1
ATOM 721 C C . PRO A 1 91 ? -1.050 -2.008 -10.531 1.00 92.06 91 PRO A C 1
ATOM 723 O O . PRO A 1 91 ? -2.123 -2.519 -10.862 1.00 92.06 91 PRO A O 1
ATOM 726 N N . TYR A 1 92 ? -0.425 -2.371 -9.408 1.00 94.38 92 TYR A N 1
ATOM 727 C CA . TYR A 1 92 ? -0.988 -3.350 -8.485 1.00 94.38 92 TYR A CA 1
ATOM 728 C C . TYR A 1 92 ? -2.209 -2.823 -7.719 1.00 94.38 92 TYR A C 1
ATOM 730 O O . TYR A 1 92 ? -3.201 -3.533 -7.571 1.00 94.38 92 TYR A O 1
ATOM 738 N N . VAL A 1 93 ? -2.179 -1.565 -7.278 1.00 95.62 93 VAL A N 1
ATOM 739 C CA . VAL A 1 93 ? -3.337 -0.884 -6.685 1.00 95.62 93 VAL A CA 1
ATOM 740 C C . VAL A 1 93 ? -4.497 -0.818 -7.677 1.00 95.62 93 VAL A C 1
ATOM 742 O O . VAL A 1 93 ? -5.622 -1.133 -7.293 1.00 95.62 93 VAL A O 1
ATOM 745 N N . ASP A 1 94 ? -4.237 -0.486 -8.941 1.00 94.88 94 ASP A N 1
ATOM 746 C CA . ASP A 1 94 ? -5.265 -0.460 -9.987 1.00 94.88 94 ASP A CA 1
ATOM 747 C C . ASP A 1 94 ? -5.851 -1.865 -10.226 1.00 94.88 94 ASP A C 1
ATOM 749 O O . ASP A 1 94 ? -7.068 -2.026 -10.343 1.00 94.88 94 ASP A O 1
ATOM 753 N N . THR A 1 95 ? -5.004 -2.902 -10.178 1.00 94.44 95 THR A N 1
ATOM 754 C CA . THR A 1 95 ? -5.429 -4.312 -10.211 1.00 94.44 95 THR A CA 1
ATOM 755 C C . THR A 1 95 ? -6.365 -4.636 -9.042 1.00 94.44 95 THR A C 1
ATOM 757 O O . THR A 1 95 ? -7.481 -5.102 -9.272 1.00 94.44 95 THR A O 1
ATOM 760 N N . LEU A 1 9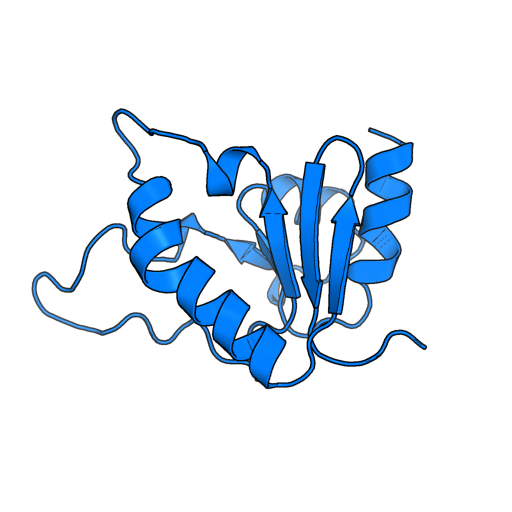6 ? -5.979 -4.332 -7.796 1.00 95.44 96 LEU A N 1
ATOM 761 C CA . LEU A 1 96 ? -6.833 -4.545 -6.618 1.00 95.44 96 LEU A CA 1
ATOM 762 C C . LEU A 1 96 ? -8.172 -3.795 -6.734 1.00 95.44 96 LEU A C 1
ATOM 764 O O . LEU A 1 96 ? -9.218 -4.367 -6.426 1.00 95.44 96 LEU A O 1
ATOM 768 N N . VAL A 1 97 ? -8.169 -2.546 -7.210 1.00 95.75 97 VAL A N 1
ATOM 769 C CA . VAL A 1 97 ? -9.396 -1.754 -7.422 1.00 95.75 97 VAL A CA 1
ATOM 770 C C . VAL A 1 97 ? -10.299 -2.404 -8.474 1.00 95.75 97 VAL A C 1
ATOM 772 O O . VAL A 1 97 ? -11.497 -2.539 -8.232 1.00 95.75 97 VAL A O 1
ATOM 775 N N . SER A 1 98 ? -9.748 -2.900 -9.589 1.00 95.06 98 SER A N 1
ATOM 776 C CA . SER A 1 98 ? -10.525 -3.647 -10.596 1.00 95.06 98 SER A CA 1
ATOM 777 C C . SER A 1 98 ? -11.125 -4.961 -10.070 1.00 95.06 98 SER A C 1
ATOM 779 O O . SER A 1 98 ? -12.147 -5.417 -10.575 1.00 95.06 98 SER A O 1
ATOM 781 N N . MET A 1 99 ? -10.540 -5.533 -9.011 1.00 94.81 99 MET A N 1
ATOM 782 C CA . MET A 1 99 ? -11.068 -6.696 -8.286 1.00 94.81 99 MET A CA 1
ATOM 783 C C . MET A 1 99 ? -12.092 -6.327 -7.194 1.00 94.81 99 MET A C 1
ATOM 785 O O . MET A 1 99 ? -12.548 -7.207 -6.463 1.00 94.81 99 MET A O 1
ATOM 789 N N . GLY A 1 100 ? -12.459 -5.048 -7.063 1.00 95.44 100 GLY A N 1
ATOM 790 C CA . GLY A 1 100 ? -13.425 -4.561 -6.076 1.00 95.44 100 GLY A CA 1
ATOM 791 C C . GLY A 1 100 ? -12.819 -4.125 -4.737 1.00 95.44 100 GLY A C 1
ATOM 792 O O . GLY A 1 100 ? -13.520 -4.133 -3.727 1.00 95.44 100 GLY A O 1
ATOM 793 N N . ALA A 1 101 ? -11.534 -3.759 -4.690 1.00 95.88 101 ALA A N 1
ATOM 794 C CA . ALA A 1 101 ? -10.943 -3.160 -3.493 1.00 95.88 101 ALA A CA 1
ATOM 795 C C . ALA A 1 101 ? -11.485 -1.750 -3.213 1.00 95.88 101 ALA A C 1
ATOM 797 O O . ALA A 1 101 ? -11.576 -0.906 -4.106 1.00 95.88 101 ALA A O 1
ATOM 798 N N . THR A 1 102 ? -11.752 -1.465 -1.939 1.00 96.06 102 THR A N 1
ATOM 799 C CA . THR A 1 102 ? -12.166 -0.134 -1.480 1.00 96.06 102 THR A CA 1
ATOM 800 C C . THR A 1 102 ? -10.940 0.731 -1.199 1.00 96.06 102 THR A C 1
ATOM 802 O O . THR A 1 102 ? -9.953 0.261 -0.625 1.00 96.06 102 THR A O 1
ATOM 805 N N . SER A 1 103 ? -11.008 2.016 -1.564 1.00 95.38 103 SER A N 1
ATOM 806 C CA . SER A 1 103 ? -9.988 3.003 -1.207 1.00 95.38 103 SER A CA 1
ATOM 807 C C . SER A 1 103 ? -10.481 3.930 -0.094 1.00 95.38 103 SER A C 1
ATOM 809 O O . SER A 1 103 ? -11.464 4.649 -0.259 1.00 95.38 103 SER A O 1
ATOM 811 N N . TYR A 1 104 ? -9.773 3.921 1.034 1.00 94.88 104 TYR A N 1
ATOM 812 C CA . TYR A 1 104 ? -10.063 4.724 2.218 1.00 94.88 104 TYR A CA 1
ATOM 813 C C . TYR A 1 104 ? -9.044 5.859 2.321 1.00 94.88 104 TYR A C 1
ATOM 815 O O . TYR A 1 104 ? -7.848 5.605 2.463 1.00 94.88 104 TYR A O 1
ATOM 823 N N . ASN A 1 105 ? -9.495 7.111 2.261 1.00 94.06 105 ASN A N 1
ATOM 824 C CA . ASN A 1 105 ? -8.633 8.267 2.519 1.00 94.06 105 ASN A CA 1
ATOM 825 C C . ASN A 1 105 ? -8.404 8.408 4.028 1.00 94.06 105 ASN A C 1
ATOM 827 O O . ASN A 1 105 ? -9.368 8.454 4.787 1.00 94.06 105 ASN A O 1
ATOM 831 N N . ILE A 1 106 ? -7.141 8.500 4.447 1.00 92.06 106 ILE A N 1
ATOM 832 C CA . ILE A 1 106 ? -6.739 8.526 5.858 1.00 92.06 106 ILE A CA 1
ATOM 833 C C . ILE A 1 106 ? -6.112 9.875 6.186 1.00 92.06 106 ILE A C 1
ATOM 835 O O . ILE A 1 106 ? -5.106 10.289 5.586 1.00 92.06 106 ILE A O 1
ATOM 839 N N . THR A 1 107 ? -6.684 10.564 7.167 1.00 87.00 107 THR A N 1
ATOM 840 C CA . THR A 1 107 ? -6.342 11.954 7.465 1.00 87.00 107 THR A CA 1
ATOM 841 C C . THR A 1 107 ? -4.901 12.066 7.961 1.00 87.00 107 THR A C 1
ATOM 843 O O . THR A 1 107 ? -4.470 11.432 8.926 1.00 87.00 107 THR A O 1
ATOM 846 N N . GLY A 1 108 ? -4.123 12.891 7.258 1.00 86.25 108 GLY A N 1
ATOM 847 C CA . GLY A 1 108 ? -2.700 13.104 7.526 1.00 86.25 108 GLY A CA 1
ATOM 848 C C . GLY A 1 108 ? -1.756 12.020 6.989 1.00 86.25 108 GLY A C 1
ATOM 849 O O . GLY A 1 108 ? -0.562 12.290 6.923 1.00 86.25 108 GLY A O 1
ATOM 850 N N . PHE A 1 109 ? -2.252 10.860 6.543 1.00 89.00 109 PHE A N 1
ATOM 851 C CA . PHE A 1 109 ? -1.414 9.744 6.079 1.00 89.00 109 PHE A CA 1
ATOM 852 C C . PHE A 1 109 ? -1.341 9.623 4.553 1.00 89.00 109 PHE A C 1
ATOM 854 O O . PHE A 1 109 ? -0.248 9.596 3.992 1.00 89.00 109 PHE A O 1
ATOM 861 N N . GLY A 1 110 ? -2.490 9.572 3.874 1.00 92.25 110 GLY A N 1
ATOM 862 C CA . GLY A 1 110 ? -2.577 9.151 2.473 1.00 92.25 110 GLY A CA 1
ATOM 863 C C . GLY A 1 110 ? -3.863 8.366 2.236 1.00 92.25 110 GLY A C 1
ATOM 864 O O . GLY A 1 110 ? -4.930 8.824 2.643 1.00 92.25 110 GLY A O 1
ATOM 865 N N . ARG A 1 111 ? -3.768 7.182 1.627 1.00 94.81 111 ARG A 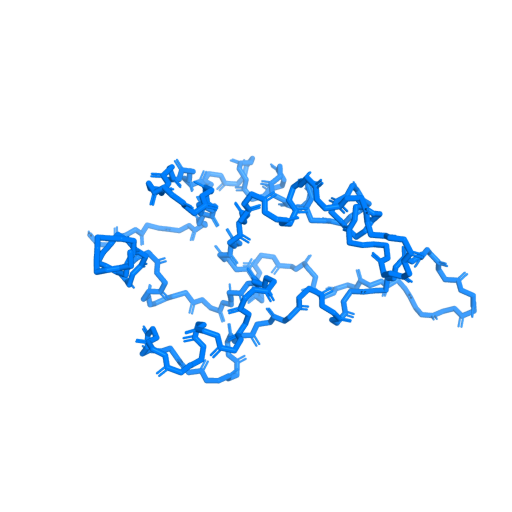N 1
ATOM 866 C CA . ARG A 1 111 ? -4.902 6.258 1.462 1.00 94.81 111 ARG A CA 1
ATOM 867 C C . ARG A 1 111 ? -4.523 4.809 1.764 1.00 94.81 111 ARG A C 1
ATOM 869 O O . ARG A 1 111 ? -3.379 4.409 1.568 1.00 94.81 111 ARG A O 1
ATOM 876 N N . VAL A 1 112 ? -5.501 4.018 2.185 1.00 95.81 112 VAL A N 1
ATOM 877 C CA . VAL A 1 112 ? -5.434 2.551 2.206 1.00 95.81 112 VAL A CA 1
ATOM 878 C C . VAL A 1 112 ? -6.240 2.023 1.027 1.00 95.81 112 VAL A C 1
ATOM 880 O O . VAL A 1 112 ? -7.323 2.533 0.740 1.00 95.81 112 VAL A O 1
ATOM 883 N N . VAL A 1 113 ? -5.721 1.014 0.334 1.00 96.88 113 VAL A N 1
ATOM 884 C CA . VAL A 1 113 ? -6.453 0.248 -0.682 1.00 96.88 113 VAL A CA 1
ATOM 885 C C . VAL A 1 113 ? -6.555 -1.181 -0.178 1.00 96.88 113 VAL A C 1
ATOM 887 O O . VAL A 1 113 ? -5.528 -1.807 0.077 1.00 96.88 113 VAL A O 1
ATOM 890 N N . ALA A 1 114 ? -7.775 -1.675 0.010 1.00 95.62 114 ALA A N 1
ATOM 891 C CA . ALA A 1 114 ? -8.026 -2.953 0.663 1.00 95.62 114 ALA A CA 1
ATOM 892 C C . ALA A 1 114 ? -9.031 -3.793 -0.130 1.00 95.62 114 ALA A C 1
ATOM 894 O O . ALA A 1 114 ? -10.184 -3.401 -0.311 1.00 95.62 114 ALA A O 1
ATOM 895 N N . LEU A 1 115 ? -8.585 -4.964 -0.580 1.00 93.38 115 LEU A N 1
ATOM 896 C CA . LEU A 1 115 ? -9.422 -5.981 -1.202 1.00 93.38 115 LEU A CA 1
ATOM 897 C C . LEU A 1 115 ? -10.124 -6.806 -0.112 1.00 93.38 115 LEU A C 1
ATOM 899 O O . LEU A 1 115 ? -9.555 -7.077 0.951 1.00 93.38 115 LEU A O 1
ATOM 903 N N . GLY A 1 116 ? -11.370 -7.196 -0.377 1.00 81.00 116 GLY A N 1
ATOM 904 C CA . GLY A 1 116 ? -12.197 -7.951 0.563 1.00 81.00 116 GLY A CA 1
ATOM 905 C C . GLY A 1 116 ? -12.828 -7.093 1.666 1.00 81.00 116 GLY A C 1
ATOM 906 O O . GLY A 1 116 ? -12.270 -6.094 2.130 1.00 81.00 116 GLY A O 1
ATOM 907 N N . THR A 1 117 ? -14.020 -7.513 2.075 1.00 51.34 117 THR A N 1
ATOM 908 C CA . THR A 1 117 ? -14.922 -6.792 2.974 1.00 51.34 117 THR A CA 1
ATOM 909 C C . THR A 1 117 ? -14.362 -6.618 4.383 1.00 51.34 117 THR A C 1
ATOM 911 O O . THR A 1 117 ? -13.823 -7.549 4.981 1.00 51.34 117 THR A O 1
ATOM 914 N N . HIS A 1 118 ? -14.583 -5.429 4.940 1.00 44.56 118 HIS A N 1
ATOM 915 C CA . HIS A 1 118 ? -14.804 -5.306 6.377 1.00 44.56 118 HIS A CA 1
ATOM 916 C C . HIS A 1 118 ? -16.073 -6.066 6.782 1.00 44.56 118 HIS A C 1
ATOM 918 O O . HIS A 1 118 ? -16.996 -6.113 5.967 1.00 44.56 118 HIS A O 1
ATOM 924 N N . PRO A 1 119 ? -16.134 -6.635 7.999 1.00 40.19 119 PRO A N 1
ATOM 925 C CA . PRO A 1 119 ? -17.409 -7.032 8.591 1.00 40.19 119 PRO A CA 1
ATOM 926 C C . PRO A 1 119 ? -18.344 -5.822 8.765 1.00 40.19 119 PRO A C 1
ATOM 928 O O . PRO A 1 119 ? -17.819 -4.708 9.005 1.00 40.19 119 PRO A O 1
#

Radius of gyration: 13.83 Å; chains: 1; bounding box: 37×27×32 Å

Sequence (119 aa):
MKTTFNELKPLLQNKRGILSLEHSFVYAFMDVPLDRIYDVWEIPPFGRLGDSPYDGLQPNRVDCVLVSKSLATAVGAATNTQLRYQNYIAPYVDTLVSMGATSYNITGFGRVVALGTHP